Protein AF-A0A962APP3-F1 (afdb_monomer_lite)

Sequence (155 aa):
LVGLNRTRRAYNKRLRELNGFSGDLPQAGEKLVCLRNNRKKGLLNGAIFRVARAGTVRRGKVRLSVSPEDAPGAKPQRVGVIPQFFAGGEEEIPYALRRESDEFDYGYALTVHKAQGSQWDNVYLFDESHAFREHRARWLYTGVTRAAERLTVVV

Foldseek 3Di:
DEADPVVQLVQLQVVCVVVVHDDQDDAAQFKKAFLDDDPVQRHDHQFIWGFNHWDDDDPQWTWTFIDTPVDPPPGTTIFTARSCLRNPPPVVDPPVVVVVGRRMHGPRGDHLVSCQPAADQEDEYEQPLVVVVVCSVVSVVSRVVNHPHYYDYHD

Secondary structure (DSSP, 8-state):
-BS-HHHHHHHHHHHHHHTT--SSS--TT-EEEE-S-BGGGTB-TT-EEEEEEEEEEETTEEEEEEEESSSTTPPPEEEEE-THHHHS-GGGS-HHHHHTS--EEESS--BTTTTTT--EEEEEEE--GGGGGGGHHHHHHHHHTTEEEEEEEE-

Structure (mmCIF, N/CA/C/O backbone):
data_AF-A0A962APP3-F1
#
_entry.id   AF-A0A962APP3-F1
#
loop_
_atom_site.group_PDB
_atom_site.id
_atom_site.type_symbol
_atom_site.label_atom_id
_atom_site.label_alt_id
_atom_site.label_comp_id
_atom_site.label_asym_id
_atom_site.label_entity_id
_atom_site.label_seq_id
_atom_site.pdbx_PDB_ins_code
_atom_site.Cartn_x
_atom_site.Cartn_y
_atom_site.Cartn_z
_atom_site.occupancy
_atom_site.B_iso_or_equiv
_atom_site.auth_seq_id
_atom_site.auth_comp_id
_atom_site.auth_asym_id
_atom_site.auth_atom_id
_atom_site.pdbx_PDB_model_num
ATOM 1 N N . LEU A 1 1 ? 2.585 -4.527 -7.316 1.00 97.12 1 LEU A N 1
ATOM 2 C CA . LEU A 1 1 ? 3.506 -3.379 -7.206 1.00 97.12 1 LEU A CA 1
ATOM 3 C C . LEU A 1 1 ? 3.663 -2.726 -8.563 1.00 97.12 1 LEU A C 1
ATOM 5 O O . LEU A 1 1 ? 3.722 -3.426 -9.567 1.00 97.12 1 LEU A O 1
ATOM 9 N N . VAL A 1 2 ? 3.696 -1.398 -8.571 1.00 98.00 2 VAL A N 1
ATOM 10 C CA . VAL A 1 2 ? 3.817 -0.552 -9.769 1.00 98.00 2 VAL A CA 1
ATOM 11 C C . VAL A 1 2 ? 4.837 0.563 -9.509 1.00 98.00 2 VAL A C 1
ATOM 13 O O . VAL A 1 2 ? 5.304 0.733 -8.381 1.00 98.00 2 VAL A O 1
ATOM 16 N N . GLY A 1 3 ? 5.223 1.323 -10.524 1.00 96.31 3 GLY A N 1
ATOM 17 C CA . GLY A 1 3 ? 6.182 2.420 -10.397 1.00 96.31 3 GLY A CA 1
ATOM 18 C C . GLY A 1 3 ? 5.524 3.740 -10.024 1.00 96.31 3 GLY A C 1
ATOM 19 O O . GLY A 1 3 ? 5.964 4.411 -9.089 1.00 96.31 3 GLY A O 1
ATOM 20 N N . LEU A 1 4 ? 4.454 4.095 -10.730 1.00 95.31 4 LEU A N 1
ATOM 21 C CA . LEU A 1 4 ? 3.881 5.437 -10.723 1.00 95.31 4 LEU A CA 1
ATOM 22 C C . LEU A 1 4 ? 2.630 5.545 -9.844 1.00 95.31 4 LEU A C 1
ATOM 24 O O . LEU A 1 4 ? 1.777 4.655 -9.818 1.00 95.31 4 LEU A O 1
ATOM 28 N N . ASN A 1 5 ? 2.451 6.695 -9.180 1.00 93.12 5 ASN A N 1
ATOM 29 C CA . ASN A 1 5 ? 1.235 6.984 -8.406 1.00 93.12 5 ASN A CA 1
ATOM 30 C C . ASN A 1 5 ? -0.026 7.001 -9.287 1.00 93.12 5 ASN A C 1
ATOM 32 O O . ASN A 1 5 ? -1.084 6.547 -8.851 1.00 93.12 5 ASN A O 1
ATOM 36 N N . ARG A 1 6 ? 0.078 7.463 -10.543 1.00 94.31 6 ARG A N 1
ATOM 37 C CA . ARG A 1 6 ? -1.028 7.400 -11.515 1.00 94.31 6 ARG A CA 1
ATOM 38 C C . ARG A 1 6 ? -1.466 5.954 -11.756 1.00 94.31 6 ARG A C 1
ATOM 40 O O . ARG A 1 6 ? -2.657 5.666 -11.664 1.00 94.31 6 ARG A O 1
ATOM 47 N N . THR A 1 7 ? -0.513 5.059 -12.003 1.00 95.75 7 THR A N 1
ATOM 48 C CA . THR A 1 7 ? -0.772 3.634 -12.224 1.00 95.75 7 THR A CA 1
ATOM 49 C C . THR A 1 7 ? -1.339 2.970 -10.975 1.00 95.75 7 THR A C 1
ATOM 51 O O . THR A 1 7 ? -2.346 2.268 -11.054 1.00 95.75 7 THR A O 1
ATOM 54 N N . ARG A 1 8 ? -0.773 3.266 -9.796 1.00 95.94 8 ARG A N 1
ATOM 55 C CA . ARG A 1 8 ? -1.283 2.795 -8.498 1.00 95.94 8 ARG A CA 1
ATOM 56 C C . ARG A 1 8 ? -2.766 3.126 -8.337 1.00 95.94 8 ARG A C 1
ATOM 58 O O . ARG A 1 8 ? -3.561 2.242 -8.030 1.00 95.94 8 ARG A O 1
ATOM 65 N N . ARG A 1 9 ? -3.143 4.390 -8.565 1.00 93.88 9 ARG A N 1
ATOM 66 C CA . ARG A 1 9 ? -4.536 4.849 -8.462 1.00 93.88 9 ARG A CA 1
ATOM 67 C C . ARG A 1 9 ? -5.443 4.162 -9.481 1.00 93.88 9 ARG A C 1
ATOM 69 O O . ARG A 1 9 ? -6.526 3.724 -9.110 1.00 93.88 9 ARG A O 1
ATOM 76 N N . ALA A 1 10 ? -4.994 4.027 -10.729 1.00 95.25 10 ALA A N 1
ATOM 77 C CA . ALA A 1 10 ? -5.763 3.367 -11.781 1.00 95.25 10 ALA A CA 1
ATOM 78 C C . ALA A 1 10 ? -6.058 1.894 -11.446 1.00 95.25 10 ALA A C 1
ATOM 80 O O . ALA A 1 10 ? -7.216 1.482 -11.497 1.00 95.25 10 ALA A O 1
ATOM 81 N N . TYR A 1 11 ? -5.046 1.123 -11.028 1.00 96.06 11 TYR A N 1
ATOM 82 C CA . TYR A 1 11 ? -5.244 -0.274 -10.629 1.00 96.06 11 TYR A CA 1
ATOM 83 C C . TYR A 1 11 ? -6.099 -0.406 -9.375 1.00 96.06 11 TYR A C 1
ATOM 85 O O . TYR A 1 11 ? -7.001 -1.238 -9.361 1.00 96.06 11 TYR A O 1
ATOM 93 N N . ASN A 1 12 ? -5.871 0.418 -8.346 1.00 96.62 12 ASN A N 1
ATOM 94 C CA . ASN A 1 12 ? -6.714 0.395 -7.151 1.00 96.62 12 ASN A CA 1
ATOM 95 C C . ASN A 1 12 ? -8.176 0.685 -7.504 1.00 96.62 12 ASN A C 1
ATOM 97 O O . ASN A 1 12 ? -9.048 -0.069 -7.089 1.00 96.62 12 ASN A O 1
ATOM 101 N N . LYS A 1 13 ? -8.455 1.710 -8.319 1.00 95.81 13 LYS A N 1
ATOM 102 C CA . LYS A 1 13 ? -9.817 2.011 -8.780 1.00 95.81 13 LYS A CA 1
ATOM 103 C C . LYS A 1 13 ? -10.427 0.828 -9.537 1.00 95.81 13 LYS A C 1
ATOM 105 O O . LYS A 1 13 ? -11.513 0.381 -9.187 1.00 95.81 13 LYS A O 1
ATOM 110 N N . ARG A 1 14 ? -9.703 0.272 -10.513 1.00 96.25 14 ARG A N 1
ATOM 111 C CA . ARG A 1 14 ? -10.188 -0.850 -11.327 1.00 96.25 14 ARG A CA 1
ATOM 112 C C . ARG A 1 14 ? -10.462 -2.102 -10.496 1.00 96.25 14 ARG A C 1
ATOM 114 O O . ARG A 1 14 ? -11.487 -2.746 -10.681 1.00 96.25 14 ARG A O 1
ATOM 121 N N . LEU A 1 15 ? -9.558 -2.455 -9.584 1.00 96.38 15 LEU A N 1
ATOM 122 C CA . LEU A 1 15 ? -9.717 -3.623 -8.717 1.00 96.38 15 LEU A CA 1
ATOM 123 C C . LEU A 1 15 ? -10.869 -3.429 -7.732 1.00 96.38 15 LEU A C 1
ATOM 125 O O . LEU A 1 15 ? -11.606 -4.375 -7.477 1.00 96.38 15 LEU A O 1
ATOM 129 N N . ARG A 1 16 ? -11.082 -2.208 -7.238 1.00 96.56 16 ARG A N 1
ATOM 130 C CA . ARG A 1 16 ? -12.250 -1.876 -6.416 1.00 96.56 16 ARG A CA 1
ATOM 131 C C . ARG A 1 16 ? -13.555 -2.053 -7.189 1.00 96.56 16 ARG A C 1
ATOM 133 O O . ARG A 1 16 ? -14.423 -2.777 -6.714 1.00 96.56 16 ARG A O 1
ATOM 140 N N . GLU A 1 17 ? -13.651 -1.500 -8.397 1.00 96.56 17 GLU A N 1
ATOM 141 C CA . GLU A 1 17 ? -14.823 -1.657 -9.274 1.00 96.56 17 GLU A CA 1
ATOM 142 C C . GLU A 1 17 ? -15.130 -3.130 -9.576 1.00 96.56 17 GLU A C 1
ATOM 144 O O . GLU A 1 17 ? -16.278 -3.556 -9.475 1.00 96.56 17 GLU A O 1
ATOM 149 N N . LEU A 1 18 ? -14.105 -3.930 -9.892 1.00 96.88 18 LEU A N 1
ATOM 150 C CA . LEU A 1 18 ? -14.261 -5.368 -10.150 1.00 96.88 18 LEU A CA 1
ATOM 151 C C . LEU A 1 18 ? -14.757 -6.149 -8.926 1.00 96.88 18 LEU A C 1
ATOM 153 O O . LEU A 1 18 ? -15.389 -7.187 -9.087 1.00 96.88 18 LEU A O 1
ATOM 157 N N . ASN A 1 19 ? -14.492 -5.652 -7.717 1.00 95.81 19 ASN A N 1
ATOM 158 C CA . ASN A 1 19 ? -15.000 -6.223 -6.469 1.00 95.81 19 ASN A CA 1
ATOM 159 C C . ASN A 1 19 ? -16.321 -5.568 -6.010 1.00 95.81 19 ASN A C 1
ATOM 161 O O . ASN A 1 19 ? -16.759 -5.801 -4.887 1.00 95.81 19 ASN A O 1
ATOM 165 N N . GLY A 1 20 ? -16.964 -4.757 -6.860 1.00 96.56 20 GLY A N 1
ATOM 166 C CA . GLY A 1 20 ? -18.259 -4.133 -6.574 1.00 96.56 20 GLY A CA 1
ATOM 167 C C . GLY A 1 20 ? -18.191 -2.886 -5.688 1.00 96.56 20 GLY A C 1
ATOM 168 O O . GLY A 1 20 ? -19.225 -2.425 -5.207 1.00 96.56 20 GLY A O 1
ATOM 169 N N . PHE A 1 21 ? -17.002 -2.324 -5.468 1.00 96.81 21 PHE A N 1
ATOM 170 C CA . PHE A 1 21 ? -16.821 -1.117 -4.667 1.00 96.81 21 PHE A CA 1
ATOM 171 C C . PHE A 1 21 ? -16.802 0.154 -5.522 1.00 96.81 21 PHE A C 1
ATOM 173 O O . PHE A 1 21 ? -16.424 0.151 -6.693 1.00 96.81 21 PHE A O 1
ATOM 180 N N . SER A 1 22 ? -17.189 1.271 -4.908 1.00 93.31 22 SER A N 1
ATOM 181 C CA . SER A 1 22 ? -17.348 2.577 -5.554 1.00 93.31 22 SER A CA 1
ATOM 182 C C . SER A 1 22 ? -16.926 3.741 -4.642 1.00 93.31 22 SER A C 1
ATOM 184 O O . SER A 1 22 ? -16.589 3.557 -3.468 1.00 93.31 22 SER A O 1
ATOM 186 N N . GLY A 1 23 ? -16.917 4.964 -5.180 1.00 92.56 23 GLY A N 1
ATOM 187 C CA . GLY A 1 23 ? -16.493 6.168 -4.454 1.00 92.56 23 GLY A CA 1
ATOM 188 C C . GLY A 1 23 ? -15.009 6.159 -4.071 1.00 92.56 23 GLY A C 1
ATOM 189 O O . GLY A 1 23 ? -14.291 5.207 -4.356 1.00 92.56 23 GLY A O 1
ATOM 190 N N . ASP A 1 24 ? -14.533 7.215 -3.413 1.00 90.69 24 ASP A N 1
ATOM 191 C CA . ASP A 1 24 ? -13.095 7.374 -3.125 1.00 90.69 24 ASP A CA 1
ATOM 192 C C . ASP A 1 24 ? -12.668 6.830 -1.760 1.00 90.69 24 ASP A C 1
ATOM 194 O O . ASP A 1 24 ? -11.485 6.568 -1.533 1.00 90.69 24 ASP A O 1
ATOM 198 N N . LEU A 1 25 ? -13.623 6.653 -0.846 1.00 95.94 25 LEU A N 1
ATOM 199 C CA . LEU A 1 25 ? -13.364 6.202 0.517 1.00 95.94 25 LEU A CA 1
ATOM 200 C C . LEU A 1 25 ? -13.530 4.689 0.664 1.00 95.94 25 LEU A C 1
ATOM 202 O O . LEU A 1 25 ? -14.373 4.106 -0.025 1.00 95.94 25 LEU A O 1
ATOM 206 N N . PRO A 1 26 ? -12.800 4.073 1.615 1.00 96.81 26 PRO A N 1
ATOM 207 C CA . PRO A 1 26 ? -12.890 2.644 1.797 1.00 96.81 26 PRO A CA 1
ATOM 208 C C . PRO A 1 26 ? -14.272 2.163 2.234 1.00 96.81 26 PRO A C 1
ATOM 210 O O . PRO A 1 26 ? -14.921 2.786 3.079 1.00 96.81 26 PRO A O 1
ATOM 213 N N . GLN A 1 27 ? -14.676 1.010 1.715 1.00 97.19 27 GLN A N 1
ATOM 214 C CA . GLN A 1 27 ? -15.917 0.316 2.049 1.00 97.19 27 GLN A CA 1
ATOM 215 C C . GLN A 1 27 ? -15.647 -0.957 2.860 1.00 97.19 27 GLN A C 1
ATOM 217 O O . GLN A 1 27 ? -14.530 -1.473 2.896 1.00 97.19 27 GLN A O 1
ATOM 222 N N . ALA A 1 28 ? -16.670 -1.469 3.549 1.00 96.75 28 ALA A N 1
ATOM 223 C CA . ALA A 1 28 ? -16.548 -2.732 4.278 1.00 96.75 28 ALA A CA 1
ATOM 224 C C . ALA A 1 28 ? -16.210 -3.883 3.312 1.00 96.75 28 ALA A C 1
ATOM 226 O O . ALA A 1 28 ? -16.780 -3.974 2.232 1.00 96.75 28 ALA A O 1
ATOM 227 N N . GLY A 1 29 ? -15.281 -4.752 3.709 1.00 95.12 29 GLY A N 1
ATOM 228 C CA . GLY A 1 29 ? -14.754 -5.852 2.898 1.00 95.12 29 GLY A CA 1
ATOM 229 C C . GLY A 1 29 ? -13.476 -5.519 2.122 1.00 95.12 29 GLY A C 1
ATOM 230 O O . GLY A 1 29 ? -12.757 -6.439 1.731 1.00 95.12 29 GLY A O 1
ATOM 231 N N . GLU A 1 30 ? -13.141 -4.238 1.944 1.00 96.81 30 GLU A N 1
ATOM 232 C CA . GLU A 1 30 ? -11.975 -3.846 1.151 1.00 96.81 30 GLU A CA 1
ATOM 233 C C . GLU A 1 30 ? -10.637 -4.168 1.818 1.00 96.81 30 GLU A C 1
ATOM 235 O O . GLU A 1 30 ? -10.499 -4.152 3.045 1.00 96.81 30 GLU A O 1
ATOM 240 N N . LYS A 1 31 ? -9.632 -4.422 0.975 1.00 96.19 31 LYS A N 1
ATOM 241 C CA . LYS A 1 31 ? -8.246 -4.661 1.377 1.00 96.19 31 LYS A CA 1
ATOM 242 C C . LYS A 1 31 ? -7.476 -3.347 1.506 1.00 96.19 31 LYS A C 1
ATOM 244 O O . LYS A 1 31 ? -7.397 -2.572 0.552 1.00 96.19 31 LYS A O 1
ATOM 249 N N . LEU A 1 32 ? -6.846 -3.137 2.657 1.00 97.38 32 LEU A N 1
ATOM 250 C CA . LEU A 1 32 ? -5.968 -2.009 2.958 1.00 97.38 32 LEU A CA 1
ATOM 251 C C . LEU A 1 32 ? -4.576 -2.499 3.357 1.00 97.38 32 LEU A C 1
ATOM 253 O O . LEU A 1 32 ? -4.422 -3.606 3.863 1.00 97.38 32 LEU A O 1
ATOM 257 N N . VAL A 1 33 ? -3.573 -1.646 3.190 1.00 97.00 33 VAL A N 1
ATOM 258 C CA . VAL A 1 33 ? -2.223 -1.863 3.721 1.00 97.00 33 VAL A CA 1
ATOM 259 C C . VAL A 1 33 ? -1.900 -0.787 4.748 1.00 97.00 33 VAL A C 1
ATOM 261 O O . VAL A 1 33 ? -2.243 0.383 4.557 1.00 97.00 33 VAL A O 1
ATOM 264 N N . CYS A 1 34 ? -1.239 -1.163 5.838 1.00 95.94 34 CYS A N 1
ATOM 265 C CA . CYS A 1 34 ? -0.693 -0.192 6.774 1.00 95.94 34 CYS A CA 1
ATOM 266 C C . CYS A 1 34 ? 0.657 0.326 6.262 1.00 95.94 34 CYS A C 1
ATOM 268 O O . CYS A 1 34 ? 1.538 -0.465 5.946 1.00 95.94 34 CYS A O 1
ATOM 270 N N . LEU A 1 35 ? 0.829 1.648 6.197 1.00 93.69 35 LEU A N 1
ATOM 271 C CA . LEU A 1 35 ? 2.051 2.293 5.697 1.00 93.69 35 LEU A CA 1
ATOM 272 C C . LEU A 1 35 ? 2.992 2.774 6.810 1.00 93.69 35 LEU A C 1
ATOM 274 O O . LEU A 1 35 ? 4.087 3.268 6.539 1.00 93.69 35 LEU A O 1
ATOM 278 N N . ARG A 1 36 ? 2.565 2.702 8.077 1.00 91.75 36 ARG A N 1
ATOM 279 C CA . ARG A 1 36 ? 3.358 3.205 9.202 1.00 91.75 36 ARG A CA 1
ATOM 280 C C . ARG A 1 36 ? 3.091 2.446 10.489 1.00 91.75 36 ARG A C 1
ATOM 282 O O . ARG A 1 36 ? 1.951 2.273 10.908 1.00 91.75 36 ARG A O 1
ATOM 289 N N . ASN A 1 37 ? 4.175 2.114 11.182 1.00 91.75 37 ASN A N 1
ATOM 290 C CA . ASN A 1 37 ? 4.112 1.477 12.489 1.00 91.75 37 ASN A CA 1
ATOM 291 C C . ASN A 1 37 ? 3.369 2.347 13.518 1.00 91.75 37 ASN A C 1
ATOM 293 O O . ASN A 1 37 ? 3.688 3.524 13.708 1.00 91.75 37 ASN A O 1
ATOM 297 N N . ASN A 1 38 ? 2.451 1.734 14.266 1.00 92.94 38 ASN A N 1
ATOM 298 C CA . ASN A 1 38 ? 1.829 2.324 15.449 1.00 92.94 38 ASN A CA 1
ATOM 299 C C . ASN A 1 38 ? 1.850 1.310 16.597 1.00 92.94 38 ASN A C 1
ATOM 301 O O . ASN A 1 38 ? 0.938 0.495 16.741 1.00 92.94 38 ASN A O 1
ATOM 305 N N . ARG A 1 39 ? 2.882 1.391 17.447 1.00 87.81 39 ARG A N 1
ATOM 306 C CA . ARG A 1 39 ? 3.104 0.450 18.562 1.00 87.81 39 ARG A CA 1
ATOM 307 C C . ARG A 1 39 ? 1.923 0.375 19.531 1.00 87.81 39 ARG A C 1
ATOM 309 O O . ARG A 1 39 ? 1.579 -0.710 19.974 1.00 87.81 39 ARG A O 1
ATOM 316 N N . LYS A 1 40 ? 1.262 1.504 19.817 1.00 89.25 40 LYS A N 1
ATOM 317 C CA . LYS A 1 40 ? 0.115 1.547 20.745 1.00 89.25 40 LYS A CA 1
ATOM 318 C C . LYS A 1 40 ? -1.088 0.759 20.225 1.00 89.25 40 LYS A C 1
ATOM 320 O O . LYS A 1 40 ? -1.891 0.282 21.016 1.00 89.25 40 LYS A O 1
ATOM 325 N N . LYS A 1 41 ? -1.225 0.665 18.901 1.00 88.50 41 LYS A N 1
ATOM 326 C CA . LYS A 1 41 ? -2.326 -0.033 18.232 1.00 88.50 41 LYS A CA 1
ATOM 327 C C . LYS A 1 41 ? -1.920 -1.388 17.657 1.00 88.50 41 LYS A C 1
ATOM 329 O O . LYS A 1 41 ? -2.778 -2.061 17.107 1.00 88.50 41 LYS A O 1
ATOM 334 N N . GLY A 1 42 ? -0.647 -1.775 17.758 1.00 88.44 42 GLY A N 1
ATOM 335 C CA . GLY A 1 42 ? -0.126 -2.990 17.128 1.00 88.44 42 GLY A CA 1
ATOM 336 C C . GLY A 1 42 ? -0.162 -2.950 15.597 1.00 88.44 42 GLY A C 1
ATOM 337 O O . GLY A 1 42 ? -0.317 -3.993 14.975 1.00 88.44 42 GLY A O 1
ATOM 338 N N . LEU A 1 43 ? -0.068 -1.763 14.986 1.00 92.88 43 LEU A N 1
ATOM 339 C CA . LEU A 1 43 ? -0.001 -1.638 13.527 1.00 92.88 43 LEU A CA 1
ATOM 340 C C . LEU A 1 43 ? 1.443 -1.775 13.058 1.00 92.88 43 LEU A C 1
ATOM 342 O O . LEU A 1 43 ? 2.322 -1.081 13.581 1.00 92.88 43 LEU A O 1
ATOM 346 N N . LEU A 1 44 ? 1.657 -2.629 12.060 1.00 92.38 44 LEU A N 1
ATOM 347 C CA . LEU A 1 44 ? 2.952 -2.886 11.442 1.00 92.38 44 LEU A CA 1
ATOM 348 C C . LEU A 1 44 ? 2.928 -2.446 9.977 1.00 92.38 44 LEU A C 1
ATOM 350 O O . LEU A 1 44 ? 1.973 -2.726 9.257 1.00 92.38 44 LEU A O 1
ATOM 354 N N . ASN A 1 45 ? 3.978 -1.757 9.538 1.00 93.81 45 ASN A N 1
ATOM 355 C CA . ASN A 1 45 ? 4.133 -1.333 8.152 1.00 93.81 45 ASN A CA 1
ATOM 356 C C . ASN A 1 45 ? 4.208 -2.551 7.218 1.00 93.81 45 ASN A C 1
ATOM 358 O O . ASN A 1 45 ? 4.974 -3.479 7.469 1.00 93.81 45 ASN A O 1
ATOM 362 N N . GLY A 1 46 ? 3.436 -2.530 6.137 1.00 93.56 46 GLY A N 1
ATOM 363 C CA . GLY A 1 46 ? 3.314 -3.623 5.174 1.00 93.56 46 GLY A CA 1
ATOM 364 C C . GLY A 1 46 ? 2.253 -4.665 5.518 1.00 93.56 46 GLY A C 1
ATOM 365 O O . GLY A 1 46 ? 1.858 -5.420 4.630 1.00 93.56 46 GLY A O 1
ATOM 366 N N . ALA A 1 47 ? 1.748 -4.689 6.756 1.00 94.56 47 ALA A N 1
ATOM 367 C CA . ALA A 1 47 ? 0.694 -5.621 7.138 1.00 94.56 47 ALA A CA 1
ATOM 368 C C . ALA A 1 47 ? -0.610 -5.305 6.393 1.00 94.56 47 ALA A C 1
ATOM 370 O O . ALA A 1 47 ? -0.997 -4.135 6.242 1.00 94.56 47 ALA A O 1
ATOM 371 N N . ILE A 1 48 ? -1.279 -6.363 5.933 1.00 95.81 48 ILE A N 1
ATOM 372 C CA . ILE A 1 48 ? -2.523 -6.268 5.176 1.00 95.81 48 ILE A CA 1
ATOM 373 C C . ILE A 1 48 ? -3.714 -6.412 6.119 1.00 95.81 48 ILE A C 1
ATOM 375 O O . ILE A 1 48 ? -3.731 -7.232 7.038 1.00 95.81 48 ILE A O 1
ATOM 379 N N . PHE A 1 49 ? -4.726 -5.589 5.879 1.00 96.69 49 PHE A N 1
ATOM 380 C CA . PHE A 1 49 ? -5.946 -5.541 6.659 1.00 96.69 49 PHE A CA 1
ATOM 381 C C . PHE A 1 49 ? -7.176 -5.583 5.760 1.00 96.69 49 PHE A C 1
ATOM 383 O O . PHE A 1 49 ? -7.159 -5.114 4.623 1.00 96.69 49 PHE A O 1
ATOM 390 N N . ARG A 1 50 ? -8.287 -6.070 6.310 1.00 96.62 50 ARG A N 1
ATOM 391 C CA . ARG A 1 50 ? -9.622 -5.953 5.721 1.00 96.62 50 ARG A CA 1
ATOM 392 C C . ARG A 1 50 ? -10.474 -4.984 6.521 1.00 96.62 50 ARG A C 1
ATOM 394 O O . ARG A 1 50 ? -10.444 -4.988 7.753 1.00 96.62 50 ARG A O 1
ATOM 401 N N . VAL A 1 51 ? -11.253 -4.155 5.834 1.00 96.94 51 VAL A N 1
ATOM 402 C CA . VAL A 1 51 ? -12.190 -3.231 6.481 1.00 96.94 51 VAL A CA 1
ATOM 403 C C . VAL A 1 51 ? -13.375 -4.024 7.028 1.00 96.94 51 VAL A C 1
ATOM 405 O O . VAL A 1 51 ? -14.250 -4.445 6.283 1.00 96.94 51 VAL A O 1
ATOM 408 N N . ALA A 1 52 ? -13.446 -4.192 8.345 1.00 95.62 52 ALA A N 1
ATOM 409 C CA . ALA A 1 52 ? -14.605 -4.782 9.009 1.00 95.62 52 ALA A CA 1
ATOM 410 C C . ALA A 1 52 ? -15.806 -3.819 9.017 1.00 95.62 52 ALA A C 1
ATOM 412 O O . ALA A 1 52 ? -16.953 -4.235 8.891 1.00 95.62 52 ALA A O 1
ATOM 413 N N . ARG A 1 53 ? -15.552 -2.513 9.173 1.00 96.06 53 ARG A N 1
ATOM 414 C CA . ARG A 1 53 ? -16.593 -1.475 9.122 1.00 96.06 53 ARG A CA 1
ATOM 415 C C . ARG A 1 53 ? -16.023 -0.151 8.634 1.00 96.06 53 ARG A C 1
ATOM 417 O O . ARG A 1 53 ? -15.082 0.369 9.235 1.00 96.06 53 ARG A O 1
ATOM 424 N N . ALA A 1 54 ? -16.651 0.420 7.610 1.00 95.06 54 ALA A N 1
ATOM 425 C CA . ALA A 1 54 ? -16.406 1.787 7.169 1.00 95.06 54 ALA A CA 1
ATOM 426 C C . ALA A 1 54 ? -17.318 2.766 7.926 1.00 95.06 54 ALA A C 1
ATOM 428 O O . ALA A 1 54 ? -18.503 2.503 8.138 1.00 95.06 54 ALA A O 1
ATOM 429 N N . GLY A 1 55 ? -16.753 3.875 8.396 1.00 92.06 55 GLY A N 1
ATOM 430 C CA . GLY A 1 55 ? -17.473 4.956 9.063 1.00 92.06 55 GLY A CA 1
ATOM 431 C C . GLY A 1 55 ? -17.385 6.267 8.286 1.00 92.06 55 GLY A C 1
ATOM 432 O O . GLY A 1 55 ? -16.753 6.354 7.239 1.00 92.06 55 GLY A O 1
ATOM 433 N N . THR A 1 56 ? -18.001 7.317 8.826 1.00 90.94 56 THR A N 1
ATOM 434 C CA . THR A 1 56 ? -17.969 8.654 8.224 1.00 90.94 56 THR A CA 1
ATOM 435 C C . THR A 1 56 ? -16.676 9.406 8.538 1.00 90.94 56 THR A C 1
ATOM 437 O O . THR A 1 56 ? -15.967 9.112 9.513 1.00 90.94 56 THR A O 1
ATOM 440 N N . VAL A 1 57 ? -16.391 10.424 7.726 1.00 94.25 57 VAL A N 1
ATOM 441 C CA . VAL A 1 57 ? -15.336 11.396 8.011 1.00 94.25 57 VAL A CA 1
ATOM 442 C C . VAL A 1 57 ? -15.754 12.250 9.209 1.00 94.25 57 VAL A C 1
ATOM 444 O O . V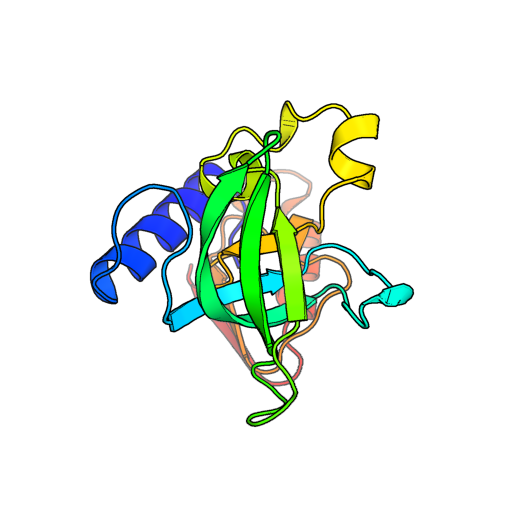AL A 1 57 ? -16.843 12.817 9.243 1.00 94.25 57 VAL A O 1
ATOM 447 N N . ARG A 1 58 ? -14.889 12.346 10.221 1.00 92.50 58 ARG A N 1
ATOM 448 C CA . ARG A 1 58 ? -15.087 13.221 11.385 1.00 92.50 58 ARG A CA 1
ATOM 449 C C . ARG A 1 58 ? -13.752 13.822 11.779 1.00 92.50 58 ARG A C 1
ATOM 451 O O . ARG A 1 58 ? -12.772 13.091 11.886 1.00 92.50 58 ARG A O 1
ATOM 458 N N . ARG A 1 59 ? -13.725 15.135 12.038 1.00 90.88 59 ARG A N 1
ATOM 459 C CA . ARG A 1 59 ? -12.487 15.872 12.365 1.00 90.88 59 ARG A CA 1
ATOM 460 C C . ARG A 1 59 ? -11.377 15.607 11.328 1.00 90.88 59 ARG A C 1
ATOM 462 O O . ARG A 1 59 ? -10.249 15.299 11.690 1.00 90.88 59 ARG A O 1
ATOM 469 N N . GLY A 1 60 ? -11.740 15.628 10.042 1.00 92.88 60 GLY A N 1
ATOM 470 C CA . GLY A 1 60 ? -10.805 15.443 8.925 1.00 92.88 60 GLY A CA 1
ATOM 471 C C . GLY A 1 60 ? -10.266 14.021 8.715 1.00 92.88 60 GLY A C 1
ATOM 472 O O . GLY A 1 60 ? -9.373 13.844 7.896 1.00 92.88 60 GLY A O 1
ATOM 473 N N . LYS A 1 61 ? -10.773 13.002 9.427 1.00 96.31 61 LYS A N 1
ATOM 474 C CA . LYS A 1 61 ? -10.322 11.603 9.292 1.00 96.31 61 LYS A C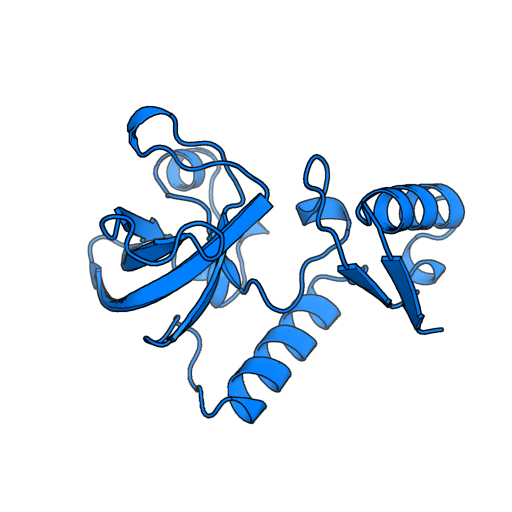A 1
ATOM 475 C C . LYS A 1 61 ? -11.495 10.665 9.024 1.00 96.31 61 LYS A C 1
ATOM 477 O O . LYS A 1 61 ? -12.523 10.763 9.700 1.00 96.31 61 LYS A O 1
ATOM 482 N N . VAL A 1 62 ? -11.343 9.732 8.085 1.00 96.62 62 VAL A N 1
ATOM 483 C CA . VAL A 1 62 ? -12.253 8.590 7.934 1.00 96.62 62 VAL A CA 1
ATOM 484 C C . VAL A 1 62 ? -11.997 7.602 9.071 1.00 96.62 62 VAL A C 1
ATOM 486 O O . VAL A 1 62 ? -10.854 7.236 9.350 1.00 96.62 62 VAL A O 1
ATOM 489 N N . ARG A 1 63 ? -13.059 7.207 9.782 1.00 96.88 63 ARG A N 1
ATOM 490 C CA . ARG A 1 63 ? -12.961 6.197 10.845 1.00 96.88 63 ARG A CA 1
ATOM 491 C C . ARG A 1 63 ? -13.235 4.818 10.276 1.00 96.88 63 ARG A C 1
ATOM 493 O O . ARG A 1 63 ? -14.314 4.591 9.739 1.00 96.88 63 ARG A O 1
ATOM 500 N N . LEU A 1 64 ? -12.300 3.899 10.472 1.00 97.12 64 LEU A N 1
ATOM 501 C CA . LEU A 1 64 ? -12.408 2.523 10.004 1.00 97.12 64 LEU A CA 1
ATOM 502 C C . LEU A 1 64 ? -12.219 1.560 11.176 1.00 97.12 64 LEU A C 1
ATOM 504 O O . LEU A 1 64 ? -11.490 1.842 12.130 1.00 97.12 64 LEU A O 1
ATOM 508 N N . SER A 1 65 ? -12.889 0.419 11.093 1.00 96.75 65 SER A N 1
ATOM 509 C CA . SER A 1 65 ? -12.569 -0.767 11.879 1.00 96.75 65 SER A CA 1
ATOM 510 C C . SER A 1 65 ? -11.908 -1.765 10.943 1.00 96.75 65 SER A C 1
ATOM 512 O O . SER A 1 65 ? -12.524 -2.136 9.946 1.00 96.75 65 SER A O 1
ATOM 514 N N . VAL A 1 66 ? -10.682 -2.184 11.241 1.00 96.38 66 VAL A N 1
ATOM 515 C CA . VAL A 1 66 ? -9.874 -3.043 10.369 1.00 96.38 66 VAL A CA 1
ATOM 516 C C . VAL A 1 66 ? -9.429 -4.302 11.102 1.00 96.38 66 VAL A C 1
ATOM 518 O O . VAL A 1 66 ? -9.141 -4.248 12.295 1.00 96.38 66 VAL A O 1
ATOM 521 N N . SER A 1 67 ? -9.373 -5.427 10.400 1.00 95.31 67 SER A N 1
ATOM 522 C CA . SER A 1 67 ? -8.894 -6.707 10.932 1.00 95.31 67 SER A CA 1
ATOM 523 C C . SER A 1 67 ? -7.699 -7.188 10.110 1.00 95.31 67 SER A C 1
ATOM 525 O O . SER A 1 67 ? -7.769 -7.082 8.883 1.00 95.31 67 SER A O 1
ATOM 527 N N . PRO A 1 68 ? -6.613 -7.678 10.736 1.00 94.44 68 PRO A N 1
ATOM 528 C CA . PRO A 1 68 ? -5.479 -8.244 10.007 1.00 94.44 68 PRO A CA 1
ATOM 529 C C . PRO A 1 68 ? -5.924 -9.395 9.101 1.00 94.44 68 PRO A C 1
ATOM 531 O O . PRO A 1 68 ? -6.775 -10.191 9.498 1.00 94.44 68 PRO A O 1
ATOM 534 N N . GLU A 1 69 ? -5.356 -9.488 7.900 1.00 91.75 69 GLU A N 1
ATOM 535 C CA . GLU A 1 69 ? -5.646 -10.598 6.983 1.00 91.75 69 GLU A CA 1
ATOM 536 C C . GLU A 1 69 ? -5.015 -11.912 7.474 1.00 91.75 69 GLU A C 1
ATOM 538 O O . GLU A 1 69 ? -5.675 -12.947 7.444 1.00 91.75 69 GLU A O 1
ATOM 543 N N . ASP A 1 70 ? -3.808 -11.846 8.042 1.00 87.38 70 ASP A N 1
ATOM 544 C CA . ASP A 1 70 ? -3.035 -13.022 8.481 1.00 87.38 70 ASP A CA 1
ATOM 545 C C . ASP A 1 70 ? -3.437 -13.544 9.873 1.00 87.38 70 ASP A C 1
ATOM 547 O O . ASP A 1 70 ? -2.891 -14.526 10.368 1.00 87.38 70 ASP A O 1
ATOM 551 N N . ALA A 1 71 ? -4.403 -12.892 10.529 1.00 86.62 71 ALA A N 1
ATOM 552 C CA . ALA A 1 71 ? -4.962 -13.341 11.803 1.00 86.62 71 ALA A CA 1
ATOM 553 C C . ALA A 1 71 ? -6.501 -13.250 11.800 1.00 86.62 71 ALA A C 1
ATOM 555 O O . ALA A 1 71 ? -7.077 -12.395 12.491 1.00 86.62 71 ALA A O 1
ATOM 556 N N . PRO A 1 72 ? -7.193 -14.117 11.033 1.00 77.81 72 PRO A N 1
ATOM 557 C CA . PRO A 1 72 ? -8.651 -14.169 11.025 1.00 77.81 72 PRO A CA 1
ATOM 558 C C . PRO A 1 72 ? -9.198 -14.390 12.443 1.00 77.81 72 PRO A C 1
ATOM 560 O O . PRO A 1 72 ? -8.757 -15.279 13.163 1.00 77.81 72 PRO A O 1
ATOM 563 N N . GLY A 1 73 ? -10.152 -13.557 12.866 1.00 80.06 73 GLY A N 1
ATOM 564 C CA . GLY A 1 73 ? -10.726 -13.603 14.219 1.00 80.06 73 GLY A CA 1
ATOM 565 C C . GLY A 1 73 ? -10.033 -12.705 15.250 1.00 80.06 73 GLY A C 1
ATOM 566 O O . GLY A 1 73 ? -10.571 -12.511 16.341 1.00 80.06 73 GLY A O 1
ATOM 567 N N . ALA A 1 74 ? -8.900 -12.077 14.911 1.00 86.38 74 ALA A N 1
ATOM 568 C CA . ALA A 1 74 ? -8.324 -11.031 15.749 1.00 86.38 74 ALA A CA 1
ATOM 569 C C . ALA A 1 74 ? -9.309 -9.863 15.936 1.00 86.38 74 ALA A C 1
ATOM 571 O O . ALA A 1 74 ? -10.067 -9.489 15.032 1.00 86.38 74 ALA A O 1
ATOM 572 N N . LYS A 1 75 ? -9.282 -9.257 17.129 1.00 87.62 75 LYS A N 1
ATOM 573 C CA . LYS A 1 75 ? -10.174 -8.146 17.475 1.00 87.62 75 LYS A CA 1
ATOM 574 C C . LYS A 1 75 ? -9.981 -6.980 16.489 1.00 87.62 75 LYS A C 1
ATOM 576 O O . LYS A 1 75 ? -8.856 -6.492 16.367 1.00 87.62 75 LYS A O 1
ATOM 581 N N . PRO A 1 76 ? -11.057 -6.474 15.854 1.00 92.62 76 PRO A N 1
ATOM 582 C CA . PRO A 1 76 ? -10.951 -5.342 14.945 1.00 92.62 76 PRO A CA 1
ATOM 583 C C . PRO A 1 76 ? -10.341 -4.106 15.622 1.00 92.62 76 PRO A C 1
ATOM 585 O O . PRO A 1 76 ? -10.741 -3.702 16.720 1.00 92.62 76 PRO A O 1
ATOM 588 N N . GLN A 1 77 ? -9.385 -3.483 14.943 1.00 94.38 77 GLN A N 1
ATOM 589 C CA . GLN A 1 77 ? -8.679 -2.288 15.382 1.00 94.38 77 GLN A CA 1
ATOM 590 C C . GLN A 1 77 ? -9.352 -1.039 14.814 1.00 94.38 77 GLN A C 1
ATOM 592 O O . GLN A 1 77 ? -9.702 -0.978 13.636 1.00 94.38 77 GLN A O 1
ATOM 597 N N . ARG A 1 78 ? -9.529 -0.008 15.648 1.00 95.50 78 ARG A N 1
ATOM 598 C CA . ARG A 1 78 ? -10.089 1.276 15.205 1.00 95.50 78 ARG A CA 1
ATOM 599 C C . ARG A 1 78 ? -8.981 2.210 14.741 1.00 95.50 78 ARG A C 1
ATOM 601 O O . ARG A 1 78 ? -8.089 2.564 15.520 1.00 95.50 78 ARG A O 1
ATOM 608 N N . VAL A 1 79 ? -9.092 2.672 13.504 1.00 96.38 79 VAL A N 1
ATOM 609 C CA . VAL A 1 79 ? -8.117 3.564 12.875 1.00 96.38 79 VAL A CA 1
ATOM 610 C C . VAL A 1 79 ? -8.793 4.822 12.340 1.00 96.38 79 VAL A C 1
ATOM 612 O O . VAL A 1 79 ? -9.969 4.813 11.968 1.00 96.38 7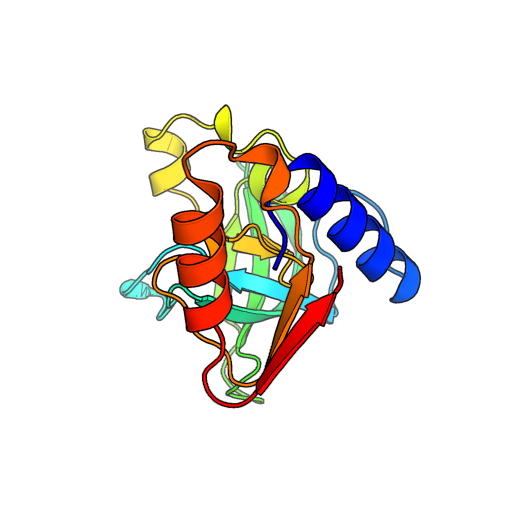9 VAL A O 1
ATOM 615 N N . GLY A 1 80 ? -8.060 5.930 12.383 1.00 96.81 80 GLY A N 1
ATOM 616 C CA . GLY A 1 80 ? -8.464 7.217 11.836 1.00 96.81 80 GLY A CA 1
ATOM 617 C C . GLY A 1 80 ? -7.472 7.635 10.766 1.00 96.81 80 GLY A C 1
ATOM 618 O O . GLY A 1 80 ? -6.325 7.945 11.087 1.00 96.81 80 GLY A O 1
ATOM 619 N N . VAL A 1 81 ? -7.927 7.653 9.518 1.00 96.94 81 VAL A N 1
ATOM 620 C CA . VAL A 1 81 ? -7.068 7.870 8.351 1.00 96.94 81 VAL A CA 1
ATOM 621 C C . VAL A 1 81 ? -7.461 9.172 7.667 1.00 96.94 81 VAL A C 1
ATOM 623 O O . VAL A 1 81 ? -8.646 9.464 7.519 1.00 96.94 81 VAL A O 1
ATOM 626 N N . ILE A 1 82 ? -6.489 9.980 7.260 1.00 96.94 82 ILE A N 1
ATOM 627 C CA . ILE A 1 82 ? -6.748 11.169 6.442 1.00 96.94 82 ILE A CA 1
ATOM 628 C C . ILE A 1 82 ? -7.256 10.722 5.050 1.00 96.94 82 ILE A C 1
ATOM 630 O O . ILE A 1 82 ? -6.588 9.908 4.412 1.00 96.94 82 ILE A O 1
ATOM 634 N N . PRO A 1 83 ? -8.413 11.218 4.558 1.00 95.62 83 PRO A N 1
ATOM 635 C CA . PRO A 1 83 ? -9.019 10.786 3.291 1.00 95.62 83 PRO A CA 1
ATOM 636 C C . PRO A 1 83 ? -8.097 10.810 2.068 1.00 95.62 83 PRO A C 1
ATOM 638 O O . PRO A 1 83 ? -8.219 9.953 1.198 1.00 95.62 83 PRO A O 1
ATOM 641 N N . GLN A 1 84 ? -7.156 11.753 2.020 1.00 95.06 84 GLN A N 1
ATOM 642 C CA . GLN A 1 84 ? -6.204 11.941 0.924 1.00 95.06 84 GLN A CA 1
ATOM 643 C C . GLN A 1 84 ? -5.296 10.724 0.694 1.00 95.06 84 GLN A C 1
ATOM 645 O O . GLN A 1 84 ? -4.812 10.520 -0.414 1.00 95.06 84 GLN A O 1
ATOM 650 N N . PHE A 1 85 ? -5.105 9.853 1.691 1.00 94.62 85 PHE A N 1
ATOM 651 C CA . PHE A 1 85 ? -4.414 8.586 1.449 1.00 94.62 85 PHE A CA 1
ATOM 652 C C . PHE A 1 85 ? -5.174 7.655 0.488 1.00 94.62 85 PHE A C 1
ATOM 654 O O . PHE A 1 85 ? -4.544 6.860 -0.206 1.00 94.62 85 PHE A O 1
ATOM 661 N N . PHE A 1 86 ? -6.504 7.774 0.418 1.00 94.69 86 PHE A N 1
ATOM 662 C CA . PHE A 1 86 ? -7.367 6.969 -0.451 1.00 94.69 86 PHE A CA 1
ATOM 663 C C . PHE A 1 86 ? -7.783 7.722 -1.715 1.00 94.69 86 PHE A C 1
ATOM 665 O O . PHE A 1 86 ? -7.680 7.182 -2.815 1.00 94.69 86 PHE A O 1
ATOM 672 N N . ALA A 1 87 ? -8.210 8.978 -1.562 1.00 91.50 87 ALA A N 1
ATOM 673 C CA . ALA A 1 87 ? -8.674 9.825 -2.661 1.00 91.50 87 ALA A CA 1
ATOM 674 C C . ALA A 1 87 ? -7.524 10.402 -3.514 1.00 91.50 87 ALA A C 1
ATOM 676 O O . ALA A 1 87 ? -7.748 10.888 -4.620 1.00 91.50 87 ALA A O 1
ATOM 677 N N . GLY A 1 88 ? -6.283 10.323 -3.023 1.00 88.12 88 GLY A N 1
ATOM 678 C CA . GLY A 1 88 ? -5.120 10.993 -3.600 1.00 88.12 88 GLY A CA 1
ATOM 679 C C . GLY A 1 88 ? -4.862 12.365 -2.971 1.00 88.12 88 GLY A C 1
ATOM 680 O O . GLY A 1 88 ? -5.656 12.867 -2.175 1.00 88.12 88 GLY A O 1
ATOM 681 N N . GLY A 1 89 ? -3.718 12.957 -3.320 1.00 88.12 89 GLY A N 1
ATOM 682 C CA . GLY A 1 89 ? -3.234 14.198 -2.702 1.00 88.12 89 GLY A CA 1
ATOM 683 C C . GLY A 1 89 ? -2.455 13.945 -1.411 1.00 88.12 89 GLY A C 1
ATOM 684 O O . GLY A 1 89 ? -2.273 14.847 -0.601 1.00 88.12 89 GLY A O 1
ATOM 685 N N . GLU A 1 90 ? -1.984 12.713 -1.184 1.00 88.12 90 GLU A N 1
ATOM 686 C CA . GLU A 1 90 ? -1.240 12.373 0.030 1.00 88.12 90 GLU A CA 1
ATOM 687 C C . GLU A 1 90 ? 0.092 13.130 0.167 1.00 88.12 90 GLU A C 1
ATOM 689 O O . GLU A 1 90 ? 0.599 13.298 1.276 1.0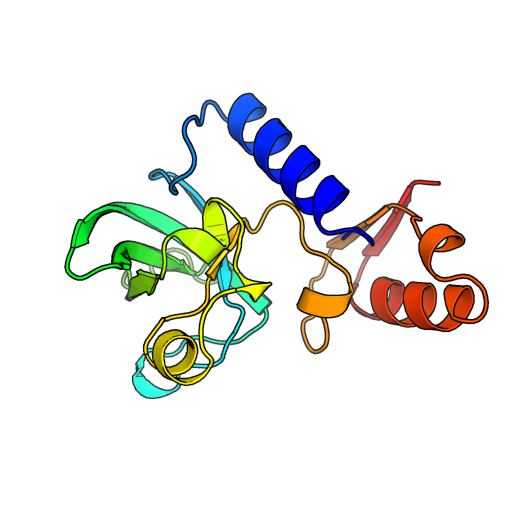0 88.12 90 GLU A O 1
ATOM 694 N N . GLU A 1 91 ? 0.649 13.588 -0.956 1.00 87.69 91 GLU A N 1
ATOM 695 C CA . GLU A 1 91 ? 1.888 14.370 -1.032 1.00 87.69 91 GLU A CA 1
ATOM 696 C C . GLU A 1 91 ? 1.696 15.803 -0.511 1.00 87.69 91 GLU A C 1
ATOM 698 O O . GLU A 1 91 ? 2.647 16.418 -0.039 1.00 87.69 91 GLU A O 1
ATOM 703 N N . GLU A 1 92 ? 0.458 16.304 -0.522 1.00 91.44 92 GLU A N 1
ATOM 704 C CA . GLU A 1 92 ? 0.099 17.648 -0.059 1.00 91.44 92 GLU A CA 1
ATOM 705 C C . GLU A 1 92 ? -0.186 17.690 1.449 1.00 91.44 92 GLU A C 1
ATOM 707 O O . GLU A 1 92 ? -0.328 18.767 2.027 1.00 91.44 92 GLU A O 1
ATOM 712 N N . ILE A 1 93 ? -0.274 16.531 2.117 1.00 91.38 93 ILE A N 1
ATOM 713 C CA . ILE A 1 93 ? -0.572 16.464 3.551 1.00 91.38 93 ILE A CA 1
ATOM 714 C C . ILE A 1 93 ? 0.638 16.987 4.345 1.00 91.38 93 ILE A C 1
ATOM 716 O O . ILE A 1 93 ? 1.702 16.356 4.320 1.00 91.38 93 ILE A O 1
ATOM 720 N N . PRO A 1 94 ? 0.484 18.053 5.155 1.00 93.81 94 PRO A N 1
ATOM 721 C CA . PRO A 1 94 ? 1.544 18.515 6.040 1.00 93.81 94 PRO A CA 1
ATOM 722 C C . PRO A 1 94 ? 2.021 17.403 6.978 1.00 93.81 94 PRO A C 1
ATOM 724 O O . PRO A 1 94 ? 1.217 16.700 7.598 1.00 93.81 94 PRO A O 1
ATOM 727 N N . TYR A 1 95 ? 3.340 17.283 7.150 1.00 89.38 95 TYR A N 1
ATOM 728 C CA . TYR A 1 95 ? 3.950 16.224 7.961 1.00 89.38 95 TYR A CA 1
ATOM 729 C C . TYR A 1 95 ? 3.382 16.145 9.391 1.00 89.38 95 TYR A C 1
ATOM 731 O O . TYR A 1 95 ? 3.163 15.051 9.916 1.00 89.38 95 TYR A O 1
ATOM 739 N N . ALA A 1 96 ? 3.080 17.293 10.009 1.00 91.44 96 ALA A N 1
ATOM 740 C CA . ALA A 1 96 ? 2.466 17.356 11.335 1.00 91.44 96 ALA A CA 1
ATOM 741 C C . ALA A 1 96 ? 1.108 16.629 11.387 1.00 91.44 96 ALA A C 1
ATOM 743 O O . ALA A 1 96 ? 0.908 15.771 12.245 1.00 91.44 96 ALA A O 1
ATOM 744 N N . LEU A 1 97 ? 0.222 16.887 10.418 1.00 90.94 97 LEU A N 1
ATOM 745 C CA . LEU A 1 97 ? -1.086 16.229 10.325 1.00 90.94 97 LEU A CA 1
ATOM 746 C C . LEU A 1 97 ? -0.946 14.744 9.988 1.00 90.94 97 LEU A C 1
ATOM 748 O O . LEU A 1 97 ? -1.652 13.900 10.546 1.00 90.94 97 LEU A O 1
ATOM 752 N N . ARG A 1 98 ? 0.009 14.409 9.116 1.00 90.88 98 ARG A N 1
ATOM 753 C CA . ARG A 1 98 ? 0.307 13.026 8.738 1.00 90.88 98 ARG A CA 1
ATOM 754 C C . ARG A 1 98 ? 0.685 12.168 9.950 1.00 90.88 98 ARG A C 1
ATOM 756 O O . ARG A 1 98 ? 0.163 11.065 10.101 1.00 90.88 98 ARG A O 1
ATOM 763 N N . ARG A 1 99 ? 1.501 12.694 10.874 1.00 88.81 99 ARG A N 1
ATOM 764 C CA . ARG A 1 99 ? 1.891 11.990 12.114 1.00 88.81 99 ARG A CA 1
ATOM 765 C C . ARG A 1 99 ? 0.718 11.664 13.036 1.00 88.81 99 ARG A C 1
ATOM 767 O O . ARG A 1 99 ? 0.813 10.702 13.804 1.00 88.81 99 ARG A O 1
ATOM 774 N N . GLU A 1 100 ? -0.367 12.425 12.961 1.00 90.31 100 GLU A N 1
ATOM 775 C CA . GLU A 1 100 ? -1.583 12.185 13.738 1.00 90.31 100 GLU A CA 1
ATOM 776 C C . GLU A 1 100 ? -2.550 11.193 13.072 1.00 90.31 100 GLU A C 1
ATOM 778 O O . GLU A 1 100 ? -3.557 10.817 13.680 1.00 90.31 100 GLU A O 1
ATOM 783 N N . SER A 1 101 ? -2.298 10.801 11.821 1.00 93.19 101 SER A N 1
ATOM 784 C CA . SER A 1 101 ? -3.080 9.801 11.092 1.00 93.19 101 SER A CA 1
ATOM 785 C C . SER A 1 101 ? -2.523 8.400 11.323 1.00 93.19 101 SER A C 1
ATOM 787 O O . SER A 1 101 ? -1.306 8.199 11.369 1.00 93.19 101 SER A O 1
ATOM 789 N N . ASP A 1 102 ? -3.409 7.407 11.392 1.00 95.25 102 ASP A N 1
ATOM 790 C CA . ASP A 1 102 ? -3.010 6.033 11.096 1.00 95.25 102 ASP A CA 1
ATOM 791 C C . ASP A 1 102 ? -2.857 5.953 9.570 1.00 95.25 102 ASP A C 1
ATOM 793 O O . ASP A 1 102 ? -3.811 6.232 8.848 1.00 95.25 102 ASP A O 1
ATOM 797 N N . GLU A 1 103 ? -1.652 5.702 9.061 1.00 93.81 103 GLU A N 1
ATOM 798 C CA . GLU A 1 103 ? -1.394 5.751 7.616 1.00 93.81 103 GLU A CA 1
ATOM 799 C C . GLU A 1 103 ? -1.796 4.426 6.973 1.00 93.81 103 GLU A C 1
ATOM 801 O O . GLU A 1 103 ? -1.164 3.396 7.214 1.00 93.81 103 GLU A O 1
ATOM 806 N N . PHE A 1 104 ? -2.850 4.465 6.165 1.00 96.44 104 PHE A N 1
ATOM 807 C CA . PHE A 1 104 ? -3.343 3.334 5.388 1.00 96.44 104 PHE A CA 1
ATOM 808 C C . PHE A 1 104 ? -3.571 3.759 3.949 1.00 96.44 104 PHE A C 1
ATOM 810 O O . PHE A 1 104 ? -3.996 4.881 3.712 1.00 96.44 104 PHE A O 1
ATOM 817 N N . ASP A 1 105 ? -3.347 2.847 3.015 1.00 96.06 105 ASP A N 1
ATOM 818 C CA . ASP A 1 105 ? -3.680 3.002 1.596 1.00 96.06 105 ASP A CA 1
ATOM 819 C C . ASP A 1 105 ? -4.432 1.743 1.137 1.00 96.06 105 ASP A C 1
ATOM 821 O O . ASP A 1 105 ? -4.529 0.758 1.879 1.00 96.06 105 ASP A O 1
ATOM 825 N N . TYR A 1 106 ? -4.982 1.758 -0.072 1.00 97.38 106 TYR A N 1
ATOM 826 C CA . TYR A 1 106 ? -5.568 0.560 -0.661 1.00 97.38 106 TYR A CA 1
ATOM 827 C C . TYR A 1 106 ? -4.499 -0.519 -0.846 1.00 97.38 106 TYR A C 1
ATOM 829 O O . TYR A 1 106 ? -3.415 -0.269 -1.372 1.00 97.38 106 TYR A O 1
ATOM 837 N N . GLY A 1 107 ? -4.820 -1.738 -0.417 1.00 95.31 107 GLY A N 1
ATOM 838 C CA . GLY A 1 107 ? -3.893 -2.868 -0.414 1.00 95.31 107 GLY A CA 1
ATOM 839 C C . GLY A 1 107 ? -3.919 -3.703 -1.695 1.00 95.31 107 GLY A C 1
ATOM 840 O O . GLY A 1 107 ? -3.361 -4.795 -1.701 1.00 95.31 107 GLY A O 1
ATOM 841 N N . TYR A 1 108 ? -4.576 -3.238 -2.765 1.00 96.25 108 TYR A N 1
ATOM 842 C CA . TYR A 1 108 ? -4.614 -3.957 -4.045 1.00 96.25 108 TYR A CA 1
ATOM 843 C C . TYR A 1 108 ? -3.377 -3.666 -4.905 1.00 96.25 108 TYR A C 1
ATOM 845 O O . TYR A 1 108 ? -2.782 -4.573 -5.483 1.00 96.25 108 TYR A O 1
ATOM 853 N N . ALA A 1 109 ? -2.965 -2.399 -4.973 1.00 96.50 109 ALA A N 1
ATOM 854 C CA . ALA A 1 109 ? -1.770 -1.955 -5.672 1.00 96.50 109 ALA A CA 1
ATOM 855 C C . ALA A 1 109 ? -1.028 -0.878 -4.870 1.00 96.50 109 ALA A C 1
ATOM 857 O O . ALA A 1 109 ? -1.614 0.091 -4.385 1.00 96.50 109 ALA A O 1
ATOM 858 N N . LEU A 1 110 ? 0.297 -1.017 -4.805 1.00 96.75 110 LEU A N 1
ATOM 859 C CA . LEU A 1 110 ? 1.215 -0.067 -4.177 1.00 96.75 110 LEU A CA 1
ATOM 860 C C . LEU A 1 110 ? 2.347 0.286 -5.128 1.00 96.75 110 LEU A C 1
ATOM 862 O O . LEU A 1 110 ? 2.746 -0.534 -5.962 1.00 96.75 110 LEU A O 1
ATOM 866 N N . THR A 1 111 ? 2.886 1.494 -4.974 1.00 96.38 111 THR A N 1
ATOM 867 C CA . THR A 1 111 ? 4.150 1.831 -5.624 1.00 96.38 111 THR A CA 1
ATOM 868 C C . THR A 1 111 ? 5.300 1.093 -4.944 1.00 96.38 111 THR A C 1
ATOM 870 O O . THR A 1 111 ? 5.262 0.855 -3.736 1.00 96.38 111 THR A O 1
ATOM 873 N N . VAL A 1 112 ? 6.354 0.775 -5.696 1.00 96.81 112 VAL A N 1
ATOM 874 C CA . VAL A 1 112 ? 7.580 0.173 -5.138 1.00 96.81 112 VAL A CA 1
ATOM 875 C C . VAL A 1 112 ? 8.156 1.027 -4.001 1.00 96.81 112 VAL A C 1
ATOM 877 O O . VAL A 1 112 ? 8.565 0.480 -2.984 1.00 96.81 112 VAL A O 1
ATOM 880 N N . HIS A 1 113 ? 8.101 2.358 -4.117 1.00 93.50 113 HIS A N 1
ATOM 881 C CA . HIS A 1 113 ? 8.522 3.279 -3.054 1.00 93.50 113 HIS A CA 1
ATOM 882 C C . HIS A 1 113 ? 7.728 3.087 -1.753 1.00 93.50 113 HIS A C 1
ATOM 884 O O . HIS A 1 113 ? 8.320 2.990 -0.685 1.00 93.50 113 HIS A O 1
ATOM 890 N N . LYS A 1 114 ? 6.394 2.968 -1.828 1.00 93.19 114 LYS A N 1
ATOM 891 C CA . LYS A 1 114 ? 5.550 2.721 -0.642 1.00 93.19 114 LYS A CA 1
ATOM 892 C C . LYS A 1 114 ? 5.738 1.324 -0.050 1.00 93.19 114 LYS A C 1
ATOM 894 O O . LYS A 1 114 ? 5.420 1.116 1.112 1.00 93.19 114 LYS A O 1
ATOM 899 N N . ALA A 1 115 ? 6.237 0.381 -0.843 1.00 94.56 115 ALA A N 1
ATOM 900 C CA . ALA A 1 115 ? 6.504 -0.989 -0.428 1.00 94.56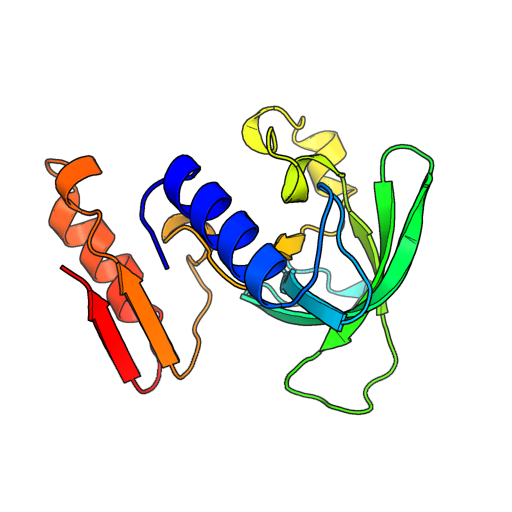 115 ALA A CA 1
ATOM 901 C C . ALA A 1 115 ? 7.904 -1.193 0.185 1.00 94.56 115 ALA A C 1
ATOM 903 O O . ALA A 1 115 ? 8.243 -2.310 0.578 1.00 94.56 115 ALA A O 1
ATOM 904 N N . GLN A 1 116 ? 8.744 -0.154 0.251 1.00 92.00 116 GLN A N 1
ATOM 905 C CA . GLN A 1 116 ? 10.085 -0.273 0.823 1.00 92.00 116 GLN A CA 1
ATOM 906 C C . GLN A 1 116 ? 10.025 -0.703 2.294 1.00 92.00 116 GLN A C 1
ATOM 908 O O . GLN A 1 116 ? 9.317 -0.115 3.108 1.00 92.00 116 GLN A O 1
ATOM 913 N N . GLY A 1 117 ? 10.789 -1.744 2.630 1.00 88.94 117 GLY A N 1
ATOM 914 C CA . GLY A 1 117 ? 10.806 -2.323 3.975 1.00 88.94 117 GLY A CA 1
ATOM 915 C C . GLY A 1 117 ? 9.643 -3.273 4.279 1.00 88.94 117 GLY A C 1
ATOM 916 O O . GLY A 1 117 ? 9.602 -3.819 5.376 1.00 88.94 117 GLY A O 1
ATOM 917 N N . SER A 1 118 ? 8.736 -3.510 3.328 1.00 93.81 118 SER A N 1
ATOM 918 C CA . SER A 1 118 ? 7.659 -4.504 3.431 1.00 93.81 118 SER A CA 1
ATOM 919 C C . SER A 1 118 ? 7.937 -5.707 2.533 1.00 93.81 118 SER A C 1
ATOM 921 O O . SER A 1 118 ? 8.621 -5.572 1.522 1.00 93.81 118 SER A O 1
ATOM 923 N N . GLN A 1 119 ? 7.429 -6.882 2.879 1.00 94.81 119 GLN A N 1
ATOM 924 C CA . GLN A 1 119 ? 7.619 -8.104 2.101 1.00 94.81 119 GLN A CA 1
ATOM 925 C C . GLN A 1 119 ? 6.325 -8.919 2.132 1.00 94.81 119 GLN A C 1
ATOM 927 O O . GLN A 1 119 ? 5.624 -8.901 3.142 1.00 94.81 119 GLN A O 1
ATOM 932 N N . TRP A 1 120 ? 6.014 -9.597 1.029 1.00 95.69 120 TRP A N 1
ATOM 933 C CA . TRP A 1 120 ? 4.844 -10.468 0.896 1.00 95.69 120 TRP A CA 1
ATOM 934 C C . TRP A 1 120 ? 5.227 -11.737 0.142 1.00 95.69 120 TRP A C 1
ATOM 936 O O . TRP A 1 120 ? 6.110 -11.696 -0.715 1.00 95.69 120 TRP A O 1
ATOM 946 N N . ASP A 1 121 ? 4.538 -12.843 0.410 1.00 95.94 121 ASP A N 1
ATOM 947 C CA . ASP A 1 121 ? 4.866 -14.144 -0.185 1.00 95.94 121 ASP A CA 1
ATOM 948 C C . ASP A 1 121 ? 4.784 -14.113 -1.708 1.00 95.94 121 ASP A C 1
ATOM 950 O O . ASP A 1 121 ? 5.707 -14.536 -2.403 1.00 95.94 121 ASP A O 1
ATOM 954 N N . ASN A 1 122 ? 3.713 -13.514 -2.230 1.00 96.50 122 ASN A N 1
ATOM 955 C CA . ASN A 1 122 ? 3.417 -13.465 -3.653 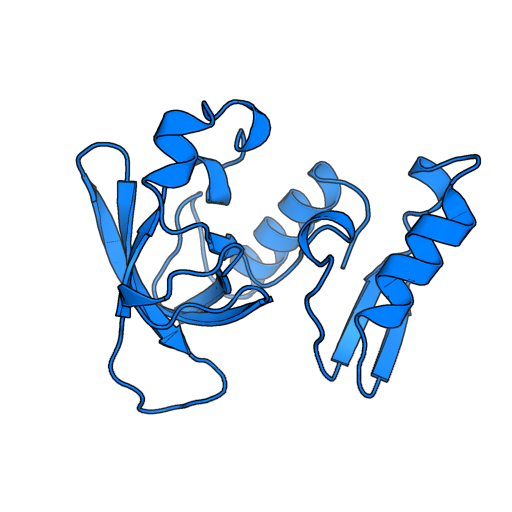1.00 96.50 122 ASN A CA 1
ATOM 956 C C . ASN A 1 122 ? 3.280 -12.013 -4.120 1.00 96.50 122 ASN A C 1
ATOM 958 O O . ASN A 1 122 ? 2.386 -11.288 -3.677 1.00 96.50 122 ASN A O 1
ATOM 962 N N . VAL A 1 123 ? 4.138 -11.589 -5.052 1.00 97.38 123 VAL A N 1
ATOM 963 C CA . VAL A 1 123 ? 4.120 -10.227 -5.602 1.00 97.38 123 VAL A CA 1
ATOM 964 C C . VAL A 1 123 ? 3.984 -10.252 -7.119 1.00 97.38 123 VAL A C 1
ATOM 966 O O . VAL A 1 123 ? 4.779 -10.863 -7.828 1.00 97.38 123 VAL A O 1
ATOM 969 N N . TYR A 1 124 ? 3.007 -9.498 -7.621 1.00 97.88 124 TYR A N 1
ATOM 970 C CA . TYR A 1 124 ? 2.948 -9.084 -9.021 1.00 97.88 124 TYR A CA 1
ATOM 971 C C . TYR A 1 124 ? 3.676 -7.750 -9.171 1.00 97.88 124 TYR A C 1
ATOM 973 O O . TYR A 1 124 ? 3.312 -6.783 -8.499 1.00 97.88 124 TYR A O 1
ATOM 981 N N . LEU A 1 125 ? 4.685 -7.674 -10.033 1.00 98.00 125 LEU A N 1
ATOM 982 C CA . LEU A 1 125 ? 5.435 -6.459 -10.340 1.00 98.00 125 LEU A CA 1
ATOM 983 C C . LEU A 1 125 ? 5.198 -6.074 -11.801 1.00 98.00 125 LEU A C 1
ATOM 985 O O . LEU A 1 125 ? 5.621 -6.787 -12.702 1.00 98.00 125 LEU A O 1
ATOM 989 N N . PHE A 1 126 ? 4.541 -4.942 -12.031 1.00 97.75 126 PHE A N 1
ATOM 990 C CA . PHE A 1 126 ? 4.409 -4.369 -13.370 1.00 97.75 126 PHE A CA 1
ATOM 991 C C . PHE A 1 126 ? 5.656 -3.543 -13.668 1.00 97.75 126 PHE A C 1
ATOM 993 O O . PHE A 1 126 ? 5.939 -2.606 -12.917 1.00 97.75 126 PHE A O 1
ATOM 1000 N N . ASP A 1 127 ? 6.404 -3.894 -14.714 1.00 96.44 127 ASP A N 1
ATOM 1001 C CA . ASP A 1 127 ? 7.657 -3.235 -15.075 1.00 96.44 127 ASP A CA 1
ATOM 1002 C C . ASP A 1 127 ? 7.409 -1.823 -15.632 1.00 96.44 127 ASP A C 1
ATOM 1004 O O . ASP A 1 127 ? 7.303 -1.578 -16.830 1.00 96.44 127 ASP A O 1
ATOM 1008 N N . GLU A 1 128 ? 7.378 -0.849 -14.728 1.00 96.31 128 GLU A N 1
ATOM 1009 C CA . GLU A 1 128 ? 7.374 0.577 -15.058 1.00 96.31 128 GLU A CA 1
ATOM 1010 C C . GLU A 1 128 ? 8.766 1.205 -14.916 1.00 96.31 128 GLU A C 1
ATOM 1012 O O . GLU A 1 128 ? 8.909 2.419 -14.759 1.00 96.31 128 GLU A O 1
ATOM 1017 N N . SER A 1 129 ? 9.823 0.391 -14.958 1.00 94.19 129 SER A N 1
ATOM 1018 C CA . SER A 1 129 ? 11.191 0.841 -14.697 1.00 94.19 129 SER A CA 1
ATOM 1019 C C . SER A 1 129 ? 11.697 1.873 -15.716 1.00 94.19 129 SER A C 1
ATOM 1021 O O . SER A 1 129 ? 12.580 2.672 -15.403 1.00 94.19 129 SER A O 1
ATOM 1023 N N . HIS A 1 130 ? 11.095 1.912 -16.912 1.00 93.31 130 HIS A N 1
ATOM 1024 C CA . HIS A 1 130 ? 11.344 2.922 -17.944 1.00 93.31 130 HIS A CA 1
ATOM 1025 C C . HIS A 1 130 ? 11.121 4.358 -17.436 1.00 93.31 130 HIS A C 1
ATOM 1027 O O . HIS A 1 130 ? 11.813 5.278 -17.869 1.00 93.31 130 HIS A O 1
ATOM 1033 N N . ALA A 1 131 ? 10.213 4.555 -16.473 1.00 93.94 131 ALA A N 1
ATOM 1034 C CA . ALA A 1 131 ? 9.950 5.860 -15.875 1.00 93.94 131 ALA A CA 1
ATOM 1035 C C . ALA A 1 131 ? 11.098 6.362 -14.978 1.00 93.94 131 ALA A C 1
ATOM 1037 O O . ALA A 1 131 ? 11.109 7.531 -14.596 1.00 93.94 131 ALA A O 1
ATOM 1038 N N . PHE A 1 132 ? 12.071 5.501 -14.655 1.00 93.44 132 PHE A N 1
ATOM 1039 C CA . PHE A 1 132 ? 13.152 5.784 -13.707 1.00 93.44 132 PHE A CA 1
ATOM 1040 C C . PHE A 1 132 ? 14.539 5.885 -14.356 1.00 93.44 132 PHE A C 1
ATOM 1042 O O . PHE A 1 132 ? 15.520 5.967 -13.625 1.00 93.44 132 PHE A O 1
ATOM 1049 N N . ARG A 1 133 ? 14.640 5.904 -15.697 1.00 93.06 133 ARG A N 1
ATOM 1050 C CA . ARG A 1 133 ? 15.872 6.215 -16.461 1.00 93.06 133 ARG A CA 1
ATOM 1051 C C . ARG A 1 133 ? 17.133 5.520 -15.903 1.00 93.06 133 ARG A C 1
ATOM 1053 O O . ARG A 1 133 ? 17.178 4.293 -15.853 1.00 93.06 133 ARG A O 1
ATOM 1060 N N . GLU A 1 134 ? 18.140 6.265 -15.446 1.00 94.38 134 GLU A N 1
ATOM 1061 C CA . GLU A 1 134 ? 19.395 5.756 -14.870 1.00 94.38 134 GLU A CA 1
ATOM 1062 C C . GLU A 1 134 ? 19.207 4.927 -13.584 1.00 94.38 134 GLU A C 1
ATOM 1064 O O . GLU A 1 134 ? 20.090 4.175 -13.170 1.00 94.38 134 GLU A O 1
ATOM 1069 N N . HIS A 1 135 ? 18.044 5.025 -12.941 1.00 94.12 135 HIS A N 1
ATOM 1070 C CA . HIS A 1 135 ? 17.677 4.271 -11.746 1.00 94.12 135 HIS A CA 1
ATOM 1071 C C . HIS A 1 135 ? 16.831 3.024 -12.043 1.00 94.12 135 HIS A C 1
ATOM 1073 O O . HIS A 1 135 ? 16.430 2.342 -11.096 1.00 94.12 135 HIS A O 1
ATOM 1079 N N . ARG A 1 136 ? 16.617 2.667 -13.324 1.00 94.50 136 ARG A N 1
ATOM 1080 C CA . ARG A 1 136 ? 15.847 1.485 -13.771 1.00 94.50 136 ARG A CA 1
ATOM 1081 C C . ARG A 1 136 ? 16.183 0.227 -12.966 1.00 94.50 136 ARG A C 1
ATOM 1083 O O . ARG A 1 136 ? 15.301 -0.400 -12.383 1.00 94.50 136 ARG A O 1
ATOM 1090 N N . ALA A 1 137 ? 17.472 -0.110 -12.896 1.00 94.19 137 ALA A N 1
ATOM 1091 C CA . ALA A 1 137 ? 17.952 -1.320 -12.230 1.00 94.19 137 ALA A CA 1
ATOM 1092 C C . ALA A 1 137 ? 17.698 -1.301 -10.713 1.00 94.19 137 ALA A C 1
ATOM 1094 O O . ALA A 1 137 ? 17.283 -2.308 -10.144 1.00 94.19 137 ALA A O 1
ATOM 1095 N N . ARG A 1 138 ? 17.888 -0.149 -10.054 1.00 95.56 138 ARG A N 1
ATOM 1096 C CA . ARG A 1 138 ? 17.651 -0.005 -8.605 1.00 95.56 138 ARG A CA 1
ATOM 1097 C C . ARG A 1 138 ? 16.169 -0.111 -8.270 1.00 95.56 138 ARG A C 1
ATOM 1099 O O . ARG A 1 138 ? 15.807 -0.735 -7.273 1.00 95.56 138 ARG A O 1
ATOM 1106 N N . TRP A 1 139 ? 15.316 0.480 -9.105 1.00 96.81 139 TRP A N 1
ATOM 1107 C CA . TRP A 1 139 ? 13.870 0.387 -8.948 1.00 96.81 139 TRP A CA 1
ATOM 1108 C C . TRP A 1 139 ? 13.390 -1.062 -9.105 1.00 96.81 139 TRP A C 1
ATOM 1110 O O . TRP A 1 139 ? 12.683 -1.563 -8.229 1.00 96.81 139 TRP A O 1
ATOM 1120 N N . LEU A 1 140 ? 13.857 -1.765 -10.147 1.00 95.69 140 LEU A N 1
ATOM 1121 C CA . LEU A 1 140 ? 13.547 -3.184 -10.355 1.00 95.69 140 LEU A CA 1
ATOM 1122 C C . LEU A 1 140 ? 14.016 -4.039 -9.184 1.00 95.69 140 LEU A C 1
ATOM 1124 O O . LEU A 1 140 ? 13.220 -4.789 -8.633 1.00 95.69 140 LEU A O 1
ATOM 1128 N N . TYR A 1 141 ? 15.267 -3.878 -8.753 1.00 95.81 141 TYR A N 1
ATOM 1129 C CA . TYR A 1 141 ? 15.810 -4.592 -7.597 1.00 95.81 141 TYR A CA 1
ATOM 1130 C C . TYR A 1 141 ? 14.958 -4.378 -6.337 1.00 95.81 141 TYR A C 1
ATOM 1132 O O . TYR A 1 141 ? 14.605 -5.326 -5.632 1.00 95.81 141 TYR A O 1
ATOM 1140 N N . THR A 1 142 ? 14.560 -3.130 -6.077 1.00 96.44 142 THR A N 1
ATOM 1141 C CA . THR A 1 142 ? 13.712 -2.802 -4.925 1.00 96.44 142 THR A CA 1
ATOM 1142 C C . THR A 1 142 ? 12.366 -3.521 -5.010 1.00 96.44 142 THR A C 1
ATOM 1144 O O . THR A 1 142 ? 11.922 -4.075 -4.009 1.00 96.44 142 THR A O 1
ATOM 1147 N N . GLY A 1 143 ? 11.739 -3.547 -6.192 1.00 96.44 143 GLY A N 1
ATOM 1148 C CA . GLY A 1 143 ? 10.468 -4.235 -6.430 1.00 96.44 143 GLY A CA 1
ATOM 1149 C C . GLY A 1 143 ? 10.570 -5.761 -6.331 1.00 96.44 143 GLY A C 1
ATOM 1150 O O . GLY A 1 143 ? 9.746 -6.380 -5.663 1.00 96.44 143 GLY A O 1
ATOM 1151 N N . VAL A 1 144 ? 11.596 -6.355 -6.946 1.00 96.56 144 VAL A N 1
ATOM 1152 C CA . VAL A 1 144 ? 11.867 -7.806 -6.952 1.00 96.56 144 VAL A CA 1
ATOM 1153 C C . VAL A 1 144 ? 12.032 -8.330 -5.528 1.00 96.56 144 VAL A C 1
ATOM 1155 O O . VAL A 1 144 ? 11.397 -9.309 -5.150 1.00 96.56 144 VAL A O 1
ATOM 1158 N N . THR A 1 145 ? 12.808 -7.627 -4.700 1.00 96.62 145 THR A N 1
ATOM 1159 C CA . THR A 1 145 ? 13.084 -8.029 -3.308 1.00 96.62 145 THR A CA 1
ATOM 1160 C C . THR A 1 145 ? 11.894 -7.872 -2.356 1.00 96.62 145 THR A C 1
ATOM 1162 O O . THR A 1 145 ? 12.043 -8.108 -1.159 1.00 96.62 145 THR A O 1
ATOM 1165 N N . ARG A 1 146 ? 10.719 -7.438 -2.837 1.00 96.75 146 ARG A N 1
ATOM 1166 C CA . ARG A 1 146 ? 9.492 -7.429 -2.022 1.00 96.75 146 ARG A CA 1
ATOM 1167 C C . ARG A 1 146 ? 8.797 -8.794 -2.000 1.00 96.75 146 ARG A C 1
ATOM 1169 O O . ARG A 1 146 ? 7.948 -8.996 -1.137 1.00 96.75 146 ARG A O 1
ATOM 1176 N N . ALA A 1 147 ? 9.119 -9.695 -2.930 1.00 97.44 147 ALA A N 1
ATOM 1177 C CA . ALA A 1 147 ? 8.591 -11.057 -2.958 1.00 97.44 147 ALA A CA 1
ATOM 1178 C C . ALA A 1 147 ? 9.397 -11.970 -2.021 1.00 97.44 147 ALA A C 1
ATOM 1180 O O . ALA A 1 147 ? 10.619 -12.025 -2.142 1.00 97.44 147 ALA A O 1
ATOM 1181 N N . ALA A 1 148 ? 8.727 -12.688 -1.116 1.00 96.69 148 ALA A N 1
ATOM 1182 C CA . ALA A 1 148 ? 9.365 -13.696 -0.266 1.00 96.69 148 ALA A CA 1
ATOM 1183 C C . ALA A 1 148 ? 9.493 -15.051 -0.962 1.00 96.69 148 ALA A C 1
ATOM 1185 O O . ALA A 1 148 ? 10.535 -15.690 -0.867 1.00 96.69 148 ALA A O 1
ATOM 1186 N N . GLU A 1 149 ? 8.437 -15.473 -1.658 1.00 97.38 149 GLU A N 1
ATOM 1187 C CA . GLU A 1 149 ? 8.344 -16.816 -2.231 1.00 97.38 149 GLU A CA 1
ATOM 1188 C C . GLU A 1 149 ? 8.229 -16.773 -3.753 1.00 97.38 149 GLU A C 1
ATOM 1190 O O . GLU A 1 149 ? 8.944 -17.484 -4.459 1.00 97.38 149 GLU A O 1
ATOM 1195 N N . ARG A 1 150 ? 7.338 -15.928 -4.287 1.00 98.00 150 ARG A N 1
ATOM 1196 C CA . ARG A 1 150 ? 7.036 -15.875 -5.718 1.00 98.00 150 ARG A CA 1
ATOM 1197 C C . ARG A 1 150 ? 6.925 -14.450 -6.233 1.00 98.00 150 ARG A C 1
ATOM 1199 O O . ARG A 1 150 ? 6.154 -13.630 -5.733 1.00 98.00 150 ARG A O 1
ATOM 1206 N N . LEU A 1 151 ? 7.628 -14.201 -7.331 1.00 97.88 151 LEU A N 1
ATOM 1207 C CA . LEU A 1 151 ? 7.518 -12.983 -8.119 1.00 97.88 151 LEU A CA 1
ATOM 1208 C C . LEU A 1 151 ? 6.917 -13.306 -9.488 1.00 97.88 151 LEU A C 1
ATOM 1210 O O . LEU A 1 151 ? 7.397 -14.193 -10.186 1.00 97.88 151 LEU A O 1
ATOM 1214 N N . THR A 1 152 ? 5.901 -12.548 -9.891 1.00 98.19 152 THR A N 1
ATOM 1215 C CA . THR A 1 152 ? 5.421 -12.503 -11.279 1.00 98.19 152 THR A CA 1
ATOM 1216 C C . THR A 1 152 ? 5.704 -11.121 -11.844 1.00 98.19 152 THR A C 1
ATOM 1218 O O . THR A 1 152 ? 5.218 -10.129 -11.300 1.00 98.19 152 THR A O 1
ATOM 1221 N N . VAL A 1 153 ? 6.484 -11.043 -12.922 1.00 97.06 153 VAL A N 1
ATOM 1222 C CA . VAL A 1 153 ? 6.773 -9.776 -13.607 1.00 97.06 153 VAL A CA 1
ATOM 1223 C C . VAL A 1 153 ? 5.871 -9.648 -14.829 1.00 97.06 153 VAL A C 1
ATOM 1225 O O . VAL A 1 153 ? 5.774 -10.579 -15.625 1.00 97.06 153 VAL A O 1
ATOM 1228 N N . VAL A 1 154 ? 5.213 -8.500 -14.964 1.00 95.94 154 VAL A N 1
ATOM 1229 C CA . VAL A 1 154 ? 4.403 -8.134 -16.131 1.00 95.94 154 VAL A CA 1
ATOM 1230 C C . VAL A 1 154 ? 5.158 -7.048 -16.890 1.00 95.94 154 VAL A C 1
ATOM 1232 O O . VAL A 1 154 ? 5.422 -5.994 -16.309 1.00 95.94 154 VAL A O 1
ATOM 1235 N N . VAL A 1 155 ? 5.538 -7.331 -18.139 1.00 88.69 155 VAL A N 1
ATOM 1236 C CA . VAL A 1 155 ? 6.333 -6.453 -19.020 1.00 88.69 155 VAL A CA 1
ATOM 1237 C C . VAL A 1 155 ? 5.490 -5.802 -20.104 1.00 88.69 155 VAL A C 1
ATOM 1239 O O . VAL A 1 155 ? 4.522 -6.450 -20.559 1.00 88.69 155 VAL A O 1
#

Radius of gyration: 15.42 Å; chains: 1; bounding box: 38×35×40 Å

pLDDT: mean 94.23, std 3.33, range [77.81, 98.19]